Protein AF-A0A927AE31-F1 (afdb_monomer_lite)

Sequence (133 aa):
MLDPAKPVGDCSPQDLVAALMLKAAFNQFDPKQVLSDLYAHREWWKSFAMGPPLPEDTEYPLDRVLIALRDLHYRWKADTLYVLSCADDYVIPLLDLSKEWQCSSTEVIDRTRTGSLLGRHPAPPPVVVYWWD

pLDDT: mean 89.3, std 9.77, range [53.91, 98.25]

Radius of gyration: 14.86 Å; chains: 1; bounding box: 39×34×39 Å

Foldseek 3Di:
DADPVDDPVPDDPQSVQLVQLCQDDDDLADSVVVVVVCVVPVQFFDGKHFAFDDDPDDPDPCVRVCVQVVCVVPGRDGFKMKTFTPAQVSQVVVVVVCVVSVFPDKDKDQQVNQCVVVVDPPGGHIIIMTGHD

Secondary structure (DSSP, 8-state):
---TTS-GGG--HHHHHHHHHTT--BTTB-HHHHHHHHHHTTTTEEEEEEESPPPSS-S--HHHHHHHHHHTTT-----EEEEEESSGGGHHHHHHHHHHTT-SEEEEE-HHHHHHHHT-SSPPPPEEEEE--

Structure (mmCIF, N/CA/C/O backbone):
data_AF-A0A927AE31-F1
#
_entry.id   AF-A0A927AE31-F1
#
loop_
_atom_site.group_PDB
_atom_site.id
_atom_site.type_symbol
_atom_site.label_atom_id
_atom_site.label_alt_id
_atom_site.label_comp_id
_atom_site.label_asym_id
_atom_site.label_entity_id
_atom_site.label_seq_id
_atom_site.pdbx_PDB_ins_code
_atom_site.Cartn_x
_atom_site.Cartn_y
_atom_site.Cartn_z
_atom_site.occupancy
_atom_site.B_iso_or_equiv
_atom_site.auth_seq_id
_atom_site.auth_comp_id
_atom_site.auth_asym_id
_atom_site.auth_atom_id
_atom_site.pdbx_PDB_model_num
ATOM 1 N N . MET A 1 1 ? -12.535 -6.608 -1.183 1.00 71.69 1 MET A N 1
ATOM 2 C CA . MET A 1 1 ? -12.808 -5.967 0.117 1.00 71.69 1 MET A CA 1
ATOM 3 C C . MET A 1 1 ? -12.588 -6.993 1.218 1.00 71.69 1 MET A C 1
ATOM 5 O O . MET A 1 1 ? -12.893 -8.157 0.984 1.00 71.69 1 MET A O 1
ATOM 9 N N . LEU A 1 2 ? -12.027 -6.577 2.356 1.00 80.31 2 LEU A N 1
ATOM 10 C CA . LEU A 1 2 ? -11.761 -7.442 3.510 1.00 80.31 2 LEU A CA 1
ATOM 11 C C . LEU A 1 2 ? -13.070 -8.005 4.091 1.00 80.31 2 LEU A C 1
ATOM 13 O O . LEU A 1 2 ? -14.002 -7.241 4.337 1.00 80.31 2 LEU A O 1
ATOM 17 N N . ASP A 1 3 ? -13.119 -9.314 4.333 1.00 85.62 3 ASP A N 1
ATOM 18 C CA . ASP A 1 3 ? -14.216 -9.972 5.051 1.00 85.62 3 ASP A CA 1
ATOM 19 C C . ASP A 1 3 ? -13.848 -10.125 6.541 1.00 85.62 3 ASP A C 1
ATOM 21 O O . ASP A 1 3 ? -12.953 -10.910 6.863 1.00 85.62 3 ASP A O 1
ATOM 25 N N . PRO A 1 4 ? -14.506 -9.398 7.465 1.00 82.00 4 PRO A N 1
ATOM 26 C CA . PRO A 1 4 ? -14.192 -9.454 8.892 1.00 82.00 4 PRO A CA 1
ATOM 27 C C . PRO A 1 4 ? -14.631 -10.759 9.573 1.00 82.00 4 PRO A C 1
ATOM 29 O O . PRO A 1 4 ? -14.203 -11.017 10.696 1.00 82.00 4 PRO A O 1
ATOM 32 N N . ALA A 1 5 ? -15.484 -11.571 8.939 1.00 88.88 5 ALA A N 1
ATOM 33 C CA . ALA A 1 5 ? -15.914 -12.864 9.474 1.00 88.88 5 ALA A CA 1
ATOM 34 C C . ALA A 1 5 ? -14.940 -14.001 9.126 1.00 88.88 5 ALA A C 1
ATOM 36 O O . ALA A 1 5 ? -15.039 -15.098 9.682 1.00 88.88 5 ALA A O 1
ATOM 37 N N . LYS A 1 6 ? -13.998 -13.748 8.213 1.00 92.06 6 LYS A N 1
ATOM 38 C CA . LYS A 1 6 ? -13.023 -14.734 7.761 1.00 92.06 6 LYS A CA 1
ATOM 39 C C . LYS A 1 6 ? -12.053 -15.095 8.895 1.00 92.06 6 LYS A C 1
ATOM 41 O O . LYS A 1 6 ? -11.475 -14.192 9.506 1.00 92.06 6 LYS A O 1
ATOM 46 N N . PRO A 1 7 ? -11.827 -16.390 9.184 1.00 93.69 7 PRO A N 1
ATOM 47 C CA . PRO A 1 7 ? -10.811 -16.793 10.146 1.00 93.69 7 PRO A CA 1
ATOM 48 C C . PRO A 1 7 ? -9.438 -16.241 9.756 1.00 93.69 7 PRO A C 1
ATOM 50 O O . PRO A 1 7 ? -9.038 -16.321 8.597 1.00 93.69 7 PRO A O 1
ATOM 53 N N . VAL A 1 8 ? -8.686 -15.727 10.734 1.00 92.38 8 VAL A N 1
ATOM 54 C CA . VAL A 1 8 ? -7.365 -15.111 10.491 1.00 92.38 8 VAL A CA 1
ATOM 55 C C . VAL A 1 8 ? -6.410 -16.061 9.761 1.00 92.38 8 VAL A C 1
ATOM 57 O O . VAL A 1 8 ? -5.647 -15.615 8.911 1.00 92.38 8 VAL A O 1
ATOM 60 N N . GLY A 1 9 ? -6.475 -17.367 10.048 1.00 93.75 9 GLY A N 1
ATOM 61 C CA . GLY A 1 9 ? -5.655 -18.385 9.378 1.00 93.75 9 GLY A CA 1
ATOM 62 C C . GLY A 1 9 ? -5.947 -18.560 7.882 1.00 93.75 9 GLY A C 1
ATOM 63 O O . GLY A 1 9 ? -5.084 -19.043 7.157 1.00 93.75 9 GLY A O 1
ATOM 64 N N . ASP A 1 10 ? -7.119 -18.119 7.420 1.00 95.50 10 ASP A N 1
ATOM 65 C CA . ASP A 1 10 ? -7.542 -18.192 6.019 1.00 95.50 10 ASP A CA 1
ATOM 66 C C . ASP A 1 10 ? -7.372 -16.846 5.287 1.00 95.50 10 ASP A C 1
ATOM 68 O O . ASP A 1 10 ? -7.591 -16.747 4.072 1.00 95.50 10 ASP A O 1
ATOM 72 N N . CYS A 1 11 ? -7.018 -15.779 6.009 1.00 95.75 11 CYS A N 1
ATOM 73 C CA . CYS A 1 11 ? -6.757 -14.463 5.437 1.00 95.75 11 CYS A CA 1
ATOM 74 C C . CYS A 1 11 ? -5.504 -14.493 4.555 1.00 95.75 11 CYS A C 1
ATOM 76 O O . CYS A 1 11 ? -4.469 -15.052 4.916 1.00 95.75 11 CYS A O 1
ATOM 78 N N . SER A 1 12 ? -5.576 -13.843 3.393 1.00 94.94 12 SER A N 1
ATOM 79 C CA . SER A 1 12 ? -4.382 -13.614 2.583 1.00 94.94 12 SER A CA 1
ATOM 80 C C . SER A 1 12 ? -3.456 -12.598 3.269 1.00 94.94 12 SER A C 1
ATOM 82 O O . SER A 1 12 ? -3.921 -11.786 4.072 1.00 94.94 12 SER A O 1
ATOM 84 N N . PRO A 1 13 ? -2.159 -12.545 2.922 1.00 95.19 13 PRO A N 1
ATOM 85 C CA . PRO A 1 13 ? -1.276 -11.499 3.436 1.00 95.19 13 PRO A CA 1
ATOM 86 C C . PRO A 1 13 ? -1.804 -10.076 3.185 1.00 95.19 13 PRO A C 1
ATOM 88 O O . PRO A 1 13 ? -1.691 -9.218 4.056 1.00 95.19 13 PRO A O 1
ATOM 91 N N . GLN A 1 14 ? -2.445 -9.830 2.034 1.00 95.50 14 GLN A N 1
ATOM 92 C CA . GLN A 1 14 ? -3.044 -8.528 1.719 1.00 95.50 14 GLN A CA 1
ATOM 93 C C . GLN A 1 14 ? -4.249 -8.211 2.619 1.00 95.50 14 GLN A C 1
ATOM 95 O O . GLN A 1 14 ? -4.422 -7.056 3.004 1.00 95.50 14 GLN A O 1
ATOM 100 N N . ASP A 1 15 ? -5.049 -9.221 2.989 1.00 94.94 15 ASP A N 1
ATOM 101 C CA . ASP A 1 15 ? -6.156 -9.066 3.944 1.00 94.94 15 ASP A CA 1
ATOM 102 C C . ASP A 1 15 ? -5.627 -8.646 5.321 1.00 94.94 15 ASP A C 1
ATOM 104 O O . ASP A 1 15 ? -6.173 -7.744 5.952 1.00 94.94 15 ASP A O 1
ATOM 108 N N . LEU A 1 16 ? -4.523 -9.252 5.768 1.00 93.50 16 LEU A N 1
ATOM 109 C CA . LEU A 1 16 ? -3.891 -8.915 7.045 1.00 93.50 16 LEU A CA 1
ATOM 110 C C . LEU A 1 16 ? -3.321 -7.492 7.041 1.00 93.50 16 LEU A C 1
ATOM 112 O O . LEU A 1 16 ? -3.512 -6.755 8.006 1.00 93.50 16 LEU A O 1
ATOM 116 N N . VAL A 1 17 ? -2.677 -7.075 5.949 1.00 93.12 17 VAL A N 1
ATOM 117 C CA . VAL A 1 17 ? -2.198 -5.693 5.786 1.00 93.12 17 VAL A CA 1
ATOM 118 C C . VAL A 1 17 ? -3.363 -4.701 5.804 1.00 93.12 17 VAL A C 1
ATOM 120 O O . VAL A 1 17 ? -3.304 -3.711 6.529 1.00 93.12 17 VAL A O 1
ATOM 123 N N . ALA A 1 18 ? -4.443 -4.970 5.065 1.00 94.31 18 ALA A N 1
ATOM 124 C CA . ALA A 1 18 ? -5.632 -4.119 5.071 1.00 94.31 18 ALA A CA 1
ATOM 125 C C . ALA A 1 18 ? -6.265 -4.039 6.473 1.00 94.31 18 ALA A C 1
ATOM 127 O O . ALA A 1 18 ? -6.642 -2.960 6.930 1.00 94.31 18 ALA A O 1
ATOM 128 N N . ALA A 1 19 ? -6.325 -5.160 7.196 1.00 92.44 19 ALA A N 1
ATOM 129 C CA . ALA A 1 19 ? -6.801 -5.192 8.574 1.00 92.44 19 ALA A CA 1
ATOM 130 C C . ALA A 1 19 ? -5.921 -4.350 9.515 1.00 92.44 19 ALA A C 1
ATOM 132 O O . ALA A 1 19 ? -6.452 -3.643 10.370 1.00 92.44 19 ALA A O 1
ATOM 133 N N . LEU A 1 20 ? -4.593 -4.375 9.344 1.00 89.88 20 LEU A N 1
ATOM 134 C CA . LEU A 1 20 ? -3.673 -3.514 10.096 1.00 89.88 20 LEU A CA 1
ATOM 135 C C . LEU A 1 20 ? -3.890 -2.029 9.778 1.00 89.88 20 LEU A C 1
ATOM 137 O 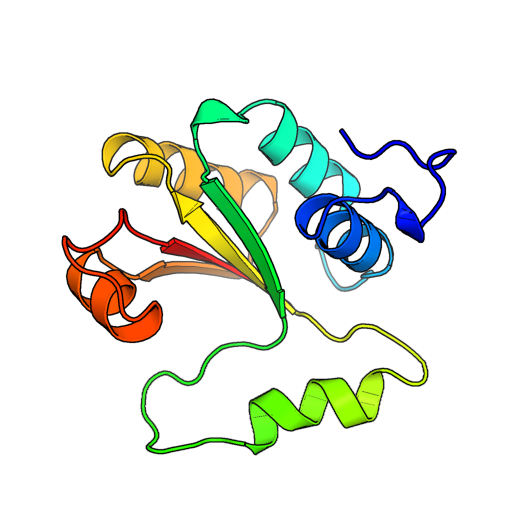O . LEU A 1 20 ? -3.895 -1.215 10.700 1.00 89.88 20 LEU A O 1
ATOM 141 N N . MET A 1 21 ? -4.139 -1.668 8.516 1.00 91.31 21 MET A N 1
ATOM 142 C CA . MET A 1 21 ? -4.460 -0.286 8.132 1.00 91.31 21 MET A CA 1
ATOM 143 C C . MET A 1 21 ? -5.736 0.216 8.812 1.00 91.31 21 MET A C 1
ATOM 145 O O . MET A 1 21 ? -5.758 1.330 9.316 1.00 91.31 21 MET A O 1
ATOM 149 N N . LEU A 1 22 ? -6.776 -0.615 8.931 1.00 91.38 22 LEU A N 1
ATOM 150 C CA . LEU A 1 22 ? -8.008 -0.248 9.648 1.00 91.38 22 LEU A CA 1
ATOM 151 C C . LEU A 1 22 ? -7.795 0.030 11.148 1.00 91.38 22 LEU A C 1
ATOM 153 O O . LEU A 1 22 ? -8.676 0.592 11.798 1.00 91.38 22 LEU A O 1
ATOM 157 N N . LYS A 1 23 ? -6.654 -0.380 11.716 1.00 87.31 23 LYS A N 1
ATOM 158 C CA . LYS A 1 23 ? -6.260 -0.087 13.102 1.00 87.31 23 LYS A CA 1
ATOM 159 C C . LYS A 1 23 ? -5.449 1.202 13.228 1.00 87.31 23 LYS A C 1
ATOM 161 O O . LYS A 1 23 ? -5.274 1.675 14.350 1.00 87.31 23 LYS A O 1
ATOM 166 N N . ALA A 1 24 ? -4.943 1.740 12.122 1.00 84.06 24 ALA A N 1
ATOM 167 C CA . ALA A 1 24 ? -4.257 3.017 12.103 1.00 84.06 24 ALA A CA 1
ATOM 168 C C . ALA A 1 24 ? -5.280 4.158 12.158 1.00 84.06 24 ALA A C 1
ATOM 170 O O . ALA A 1 24 ? -6.263 4.176 11.424 1.00 84.06 24 ALA A O 1
ATOM 171 N N . ALA A 1 25 ? -5.045 5.103 13.062 1.00 74.88 25 ALA A N 1
ATOM 172 C CA . ALA A 1 25 ? -5.807 6.336 13.163 1.00 74.88 25 ALA A CA 1
ATOM 173 C C . ALA A 1 25 ? -4.841 7.443 13.575 1.00 74.88 25 ALA A C 1
ATOM 175 O O . ALA A 1 25 ? -4.313 7.431 14.691 1.00 74.88 25 ALA A O 1
ATOM 176 N N . PHE A 1 26 ? -4.568 8.354 12.651 1.00 80.69 26 PHE A N 1
ATOM 177 C CA . PHE A 1 26 ? -3.714 9.510 12.874 1.00 80.69 26 PHE A CA 1
ATOM 178 C C . PHE A 1 26 ? -4.020 10.571 11.817 1.00 80.69 26 PHE A C 1
ATOM 180 O O . PHE A 1 26 ? -4.350 10.247 10.678 1.00 80.69 26 PHE A O 1
ATOM 187 N N . ASN A 1 27 ? -3.899 11.835 12.209 1.00 83.62 27 ASN A N 1
ATOM 188 C CA . ASN A 1 27 ? -3.955 12.987 11.310 1.00 83.62 27 ASN A CA 1
ATOM 189 C C . ASN A 1 27 ? -5.187 12.963 10.390 1.00 83.62 27 ASN A C 1
ATOM 191 O O . ASN A 1 27 ? -6.304 12.801 10.880 1.00 83.62 27 ASN A O 1
ATOM 195 N N . GLN A 1 28 ? -4.990 13.141 9.083 1.00 86.94 28 GLN A N 1
ATOM 196 C CA . GLN A 1 28 ? -6.051 13.103 8.068 1.00 86.94 28 GLN A CA 1
ATOM 197 C C . GLN A 1 28 ? -6.204 11.726 7.404 1.00 86.94 28 GLN A C 1
ATOM 199 O O . GLN A 1 28 ? -6.988 11.576 6.472 1.00 86.94 28 GLN A O 1
ATOM 204 N N . PHE A 1 29 ? -5.476 10.710 7.874 1.00 91.56 29 PHE A N 1
ATOM 205 C CA . PHE A 1 29 ? -5.532 9.380 7.285 1.00 91.56 29 PHE A CA 1
ATOM 206 C C . PHE A 1 29 ? -6.870 8.692 7.603 1.00 91.56 29 PHE A C 1
ATOM 208 O O . PHE A 1 29 ? -7.126 8.300 8.746 1.00 91.56 29 PHE A O 1
ATOM 215 N N . ASP A 1 30 ? -7.706 8.510 6.575 1.00 93.31 30 ASP A N 1
ATOM 216 C CA . ASP A 1 30 ? -8.913 7.681 6.631 1.00 93.31 30 ASP A CA 1
ATOM 217 C C . ASP A 1 30 ? -8.645 6.304 5.991 1.00 93.31 30 ASP A C 1
ATOM 219 O O . ASP A 1 30 ? -8.715 6.153 4.765 1.00 93.31 30 ASP A O 1
ATOM 223 N N . PRO A 1 31 ? -8.386 5.252 6.793 1.00 92.38 31 PRO A N 1
ATOM 224 C CA . PRO A 1 31 ? -8.103 3.929 6.248 1.00 92.38 31 PRO A CA 1
ATOM 225 C C . PRO A 1 31 ? -9.291 3.314 5.504 1.00 92.38 31 PRO A C 1
ATOM 227 O O . PRO A 1 31 ? -9.085 2.446 4.656 1.00 92.38 31 PRO A O 1
ATOM 230 N N . LYS A 1 32 ? -10.535 3.706 5.810 1.00 94.06 32 LYS A N 1
ATOM 231 C CA . LYS A 1 32 ? -11.714 3.149 5.136 1.00 94.06 32 LYS A CA 1
ATOM 232 C C . LYS A 1 32 ? -11.838 3.707 3.730 1.00 94.06 32 LYS A C 1
ATOM 234 O O . LYS A 1 32 ? -12.093 2.924 2.819 1.00 94.06 32 LYS A O 1
ATOM 239 N N . GLN A 1 33 ? -11.637 5.014 3.568 1.00 95.69 33 GLN A N 1
ATOM 240 C CA . GLN A 1 33 ? -11.616 5.656 2.256 1.00 95.69 33 GLN A CA 1
ATOM 241 C C . GLN A 1 33 ? -10.493 5.066 1.398 1.00 95.69 33 GLN A C 1
ATOM 243 O O . GLN A 1 33 ? -10.768 4.478 0.356 1.00 95.69 33 GLN A O 1
ATOM 248 N N . VAL A 1 34 ? -9.256 5.086 1.905 1.00 96.06 34 VAL A N 1
ATOM 249 C CA . VAL A 1 34 ? -8.077 4.578 1.183 1.00 96.06 34 VAL A CA 1
ATOM 250 C C . VAL A 1 34 ? -8.273 3.129 0.727 1.00 96.06 34 VAL A C 1
ATOM 252 O O . VAL A 1 34 ? -8.037 2.796 -0.434 1.00 96.06 34 VAL A O 1
ATOM 255 N N . LEU A 1 35 ? -8.739 2.243 1.615 1.00 96.38 35 LEU A N 1
ATOM 256 C CA . LEU A 1 35 ? -8.987 0.848 1.245 1.00 96.38 35 LEU A CA 1
ATOM 257 C C . LEU A 1 35 ? -10.154 0.703 0.265 1.00 96.38 35 LEU A C 1
ATOM 259 O O . LEU A 1 35 ? -10.073 -0.137 -0.630 1.00 96.38 35 LEU A O 1
ATOM 263 N N . SER A 1 36 ? -11.227 1.478 0.429 1.00 96.69 36 SER A N 1
ATOM 264 C CA . SER A 1 36 ? -12.363 1.473 -0.496 1.00 96.69 36 SER A CA 1
ATOM 265 C C . SER A 1 36 ? -11.905 1.800 -1.914 1.00 96.69 36 SER A C 1
ATOM 267 O O . SER A 1 36 ? -12.172 1.020 -2.828 1.00 96.69 36 SER A O 1
ATOM 269 N N . ASP A 1 37 ? -11.144 2.880 -2.079 1.00 97.62 37 ASP A N 1
ATOM 270 C CA . ASP A 1 37 ? -10.676 3.356 -3.382 1.00 97.62 37 ASP A CA 1
ATOM 271 C C . ASP A 1 37 ? -9.684 2.371 -4.010 1.00 97.62 37 ASP A C 1
ATOM 273 O O . ASP A 1 37 ? -9.820 1.996 -5.176 1.00 97.62 37 ASP A O 1
ATOM 277 N N . LEU A 1 38 ? -8.747 1.834 -3.217 1.00 97.31 38 LEU A N 1
ATOM 278 C CA . LEU A 1 38 ? -7.857 0.767 -3.679 1.00 97.31 38 LEU A CA 1
ATOM 279 C C . LEU A 1 38 ? -8.657 -0.453 -4.159 1.00 97.31 38 LEU A C 1
ATOM 281 O O . LEU A 1 38 ? -8.390 -0.986 -5.234 1.00 97.31 38 LEU A O 1
ATOM 285 N N . TYR A 1 39 ? -9.651 -0.928 -3.406 1.00 96.88 39 TYR A N 1
ATOM 286 C CA . TYR A 1 39 ? -10.436 -2.090 -3.836 1.00 96.88 39 TYR A CA 1
ATOM 287 C C . TYR A 1 39 ? -11.377 -1.796 -5.009 1.00 96.88 39 TYR A C 1
ATOM 289 O O . TYR A 1 39 ? -11.656 -2.726 -5.768 1.00 96.88 39 TYR A O 1
ATOM 297 N N . ALA A 1 40 ? -11.843 -0.555 -5.172 1.00 97.25 40 ALA A N 1
ATOM 298 C CA . ALA A 1 40 ? -12.622 -0.124 -6.330 1.00 97.25 40 ALA A CA 1
ATOM 299 C C . ALA A 1 40 ? -11.790 -0.160 -7.622 1.00 97.25 40 ALA A C 1
ATOM 301 O O . ALA A 1 40 ? -12.327 -0.472 -8.682 1.00 97.25 40 ALA A O 1
ATOM 302 N N . HIS A 1 41 ? -10.480 0.066 -7.508 1.00 97.19 41 HIS A N 1
ATOM 303 C CA . HIS A 1 41 ? -9.524 0.090 -8.613 1.00 97.19 41 HIS A CA 1
ATOM 304 C C . HIS A 1 41 ? -8.505 -1.051 -8.524 1.00 97.19 41 HIS A C 1
ATOM 306 O O . HIS A 1 41 ? -7.286 -0.857 -8.596 1.00 97.19 41 HIS A O 1
ATOM 312 N N . ARG A 1 42 ? -8.997 -2.280 -8.319 1.00 95.75 42 ARG A N 1
ATOM 313 C CA . ARG A 1 42 ? -8.157 -3.468 -8.085 1.00 95.75 42 ARG A CA 1
ATOM 314 C C . ARG A 1 42 ? -7.152 -3.727 -9.209 1.00 95.75 42 ARG A C 1
ATOM 316 O O . ARG A 1 42 ? -6.113 -4.340 -8.957 1.00 95.75 42 ARG A O 1
ATOM 323 N N . GLU A 1 43 ? -7.467 -3.293 -10.422 1.00 97.56 43 GLU A N 1
ATOM 324 C CA . GLU A 1 43 ? -6.649 -3.418 -11.621 1.00 97.56 43 GLU A CA 1
ATOM 325 C C . GLU A 1 43 ? -5.443 -2.468 -11.649 1.00 97.56 43 GLU A C 1
ATOM 327 O O . GLU A 1 43 ? -4.489 -2.753 -12.370 1.00 97.56 43 GLU A O 1
ATOM 332 N N . TRP A 1 44 ? -5.420 -1.406 -10.834 1.00 98.25 44 TRP A N 1
ATOM 333 C CA . TRP A 1 44 ? -4.315 -0.434 -10.814 1.00 98.25 44 TRP A CA 1
ATOM 334 C C . TRP A 1 44 ? -3.098 -0.916 -10.023 1.00 98.25 44 TRP A C 1
ATOM 336 O O . TRP A 1 44 ? -1.981 -0.482 -10.297 1.00 98.25 44 TRP A O 1
ATOM 346 N N . TRP A 1 45 ? -3.268 -1.837 -9.072 1.00 97.88 45 TRP A N 1
ATOM 347 C CA . TRP A 1 45 ? -2.207 -2.242 -8.145 1.00 97.88 45 TRP A CA 1
ATOM 348 C C . TRP A 1 45 ? -2.058 -3.760 -8.019 1.00 97.88 45 TRP A C 1
ATOM 350 O O . TRP A 1 45 ? -3.018 -4.522 -8.088 1.00 97.88 45 TRP A O 1
ATOM 360 N N . LYS A 1 46 ? -0.833 -4.231 -7.769 1.00 96.69 46 LYS A N 1
ATOM 361 C CA . LYS A 1 46 ? -0.531 -5.650 -7.504 1.00 96.69 46 LYS A CA 1
ATOM 362 C C . LYS A 1 46 ? -0.638 -5.983 -6.026 1.00 96.69 46 LYS A C 1
ATOM 364 O O . LYS A 1 46 ? -1.326 -6.937 -5.659 1.00 96.69 46 LYS A O 1
ATOM 369 N N . SER A 1 47 ? 0.024 -5.176 -5.205 1.00 97.19 47 SER A N 1
ATOM 370 C CA . SER A 1 47 ? 0.035 -5.274 -3.747 1.00 97.19 47 SER A CA 1
ATOM 371 C C . SER A 1 47 ? 0.249 -3.901 -3.121 1.00 97.19 47 SER A C 1
ATOM 373 O O . SER A 1 47 ? 0.845 -3.027 -3.751 1.00 97.19 47 SER A O 1
ATOM 375 N N . PHE A 1 48 ? -0.157 -3.738 -1.868 1.00 97.12 48 PHE A N 1
ATOM 376 C CA . PHE A 1 48 ? 0.181 -2.562 -1.070 1.00 97.12 48 PHE A CA 1
ATOM 377 C C . PHE A 1 48 ? 0.614 -2.957 0.340 1.00 97.12 48 PHE A C 1
ATOM 379 O O . PHE A 1 48 ? 0.223 -4.014 0.839 1.00 97.12 48 PHE A O 1
ATOM 386 N N . ALA A 1 49 ? 1.413 -2.109 0.976 1.00 94.12 49 ALA A N 1
ATOM 387 C CA . ALA A 1 49 ? 1.835 -2.253 2.362 1.00 94.12 49 ALA A CA 1
ATOM 388 C C . ALA A 1 49 ? 1.893 -0.885 3.031 1.00 94.12 49 ALA A C 1
ATOM 390 O O . ALA A 1 49 ? 2.289 0.091 2.405 1.00 94.12 49 ALA A O 1
ATOM 391 N N . MET A 1 50 ? 1.527 -0.827 4.307 1.00 91.19 50 MET A N 1
ATOM 392 C CA . MET A 1 50 ? 1.640 0.387 5.103 1.00 91.19 50 MET A CA 1
ATOM 393 C C . MET A 1 50 ? 2.621 0.143 6.239 1.00 91.19 50 MET A C 1
ATOM 395 O O . MET A 1 50 ? 2.454 -0.811 7.002 1.00 91.19 50 MET A O 1
ATOM 399 N N . GLY A 1 51 ? 3.644 0.982 6.338 1.00 87.81 51 GLY A N 1
ATOM 400 C CA . GLY A 1 51 ? 4.719 0.842 7.311 1.00 87.81 51 GLY A CA 1
ATOM 401 C C . GLY A 1 51 ? 5.439 2.164 7.571 1.00 87.81 51 GLY A C 1
ATOM 402 O O . GLY A 1 51 ? 4.982 3.213 7.120 1.00 87.81 51 GLY A O 1
ATOM 403 N N . PRO A 1 52 ? 6.557 2.121 8.307 1.00 83.56 52 PRO A N 1
ATOM 404 C CA . PRO A 1 52 ? 7.449 3.265 8.451 1.00 83.56 52 PRO A CA 1
ATOM 405 C C . PRO A 1 52 ? 8.010 3.739 7.094 1.00 83.56 52 PRO A C 1
ATOM 407 O O . PRO A 1 52 ? 8.124 2.929 6.161 1.00 83.56 52 PRO A O 1
ATOM 410 N N . PRO A 1 53 ? 8.426 5.014 6.980 1.00 82.88 53 PRO A N 1
ATOM 411 C CA . PRO A 1 53 ? 9.135 5.509 5.809 1.00 82.88 53 PRO A CA 1
ATOM 412 C C . PRO A 1 53 ? 10.430 4.720 5.602 1.00 82.88 53 PRO A C 1
ATOM 414 O O . PRO A 1 53 ? 11.208 4.502 6.540 1.00 82.88 53 PRO A O 1
ATOM 417 N N . LEU A 1 54 ? 10.644 4.276 4.366 1.00 76.44 54 LEU A N 1
ATOM 418 C CA . LEU A 1 54 ? 11.874 3.642 3.946 1.00 76.44 54 LEU A CA 1
ATOM 419 C C . LEU A 1 54 ? 12.957 4.719 3.876 1.00 76.44 54 LEU A C 1
ATOM 421 O O . LEU A 1 54 ? 12.696 5.842 3.450 1.00 76.44 54 LEU A O 1
ATOM 425 N N . PRO A 1 55 ? 14.177 4.395 4.297 1.00 69.38 55 PRO A N 1
ATOM 426 C CA . PRO A 1 55 ? 15.290 5.319 4.183 1.00 69.38 55 PRO A CA 1
ATOM 427 C C . PRO A 1 55 ? 15.652 5.596 2.724 1.00 69.38 55 PRO A C 1
ATOM 429 O O . PRO A 1 55 ? 15.731 4.675 1.909 1.00 69.38 55 PRO A O 1
ATOM 432 N N . GLU A 1 56 ? 15.958 6.850 2.412 1.00 64.81 56 GLU A N 1
ATOM 433 C CA . GLU A 1 56 ? 16.439 7.212 1.077 1.00 64.81 56 GLU A CA 1
ATOM 434 C C . GLU A 1 56 ? 17.865 6.695 0.829 1.00 64.81 56 GLU A C 1
ATOM 436 O O . GLU A 1 56 ? 18.154 6.220 -0.271 1.00 64.81 56 GLU A O 1
ATOM 441 N N . ASP A 1 57 ? 18.736 6.729 1.852 1.00 59.53 57 ASP A N 1
ATOM 442 C CA . ASP A 1 57 ? 20.180 6.756 1.589 1.00 59.53 57 ASP A CA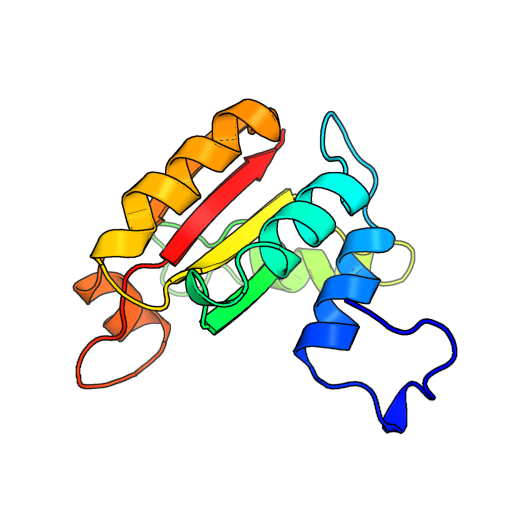 1
ATOM 443 C C . ASP A 1 57 ? 21.074 6.166 2.699 1.00 59.53 57 ASP A C 1
ATOM 445 O O . ASP A 1 57 ? 22.011 6.804 3.175 1.00 59.53 57 ASP A O 1
ATOM 449 N N . THR A 1 58 ? 20.814 4.942 3.174 1.00 53.91 58 THR A N 1
ATOM 450 C CA . THR A 1 58 ? 21.760 4.302 4.116 1.00 53.91 58 THR A CA 1
ATOM 451 C C . THR A 1 58 ? 21.898 2.801 3.937 1.00 53.91 58 THR A C 1
ATOM 453 O O . THR A 1 58 ? 20.961 2.104 3.555 1.00 53.91 58 THR A O 1
ATOM 456 N N . GLU A 1 59 ? 23.105 2.332 4.263 1.00 56.62 59 GLU A N 1
ATOM 457 C CA . GLU A 1 59 ? 23.530 0.942 4.148 1.00 56.62 59 GLU A CA 1
ATOM 458 C C . GLU A 1 59 ? 22.601 0.011 4.943 1.00 56.62 59 GLU A C 1
ATOM 460 O O . GLU A 1 59 ? 22.192 -0.986 4.372 1.00 56.62 59 GLU A O 1
ATOM 465 N N . TYR A 1 60 ? 22.156 0.373 6.163 1.00 57.06 60 TYR A N 1
ATOM 466 C CA . TYR A 1 60 ? 21.065 -0.298 6.908 1.00 57.06 60 TYR A CA 1
ATOM 467 C C . TYR A 1 60 ? 20.545 0.561 8.088 1.00 57.06 60 TYR A C 1
ATOM 469 O O . TYR A 1 60 ? 21.063 0.446 9.203 1.00 57.06 60 TYR A O 1
ATOM 477 N N . PRO A 1 61 ? 19.493 1.382 7.945 1.00 64.94 61 PRO A N 1
ATOM 478 C CA . PRO A 1 61 ? 18.889 2.085 9.076 1.00 64.94 61 PRO A CA 1
ATOM 479 C C . PRO A 1 61 ? 17.880 1.150 9.740 1.00 64.94 61 PRO A C 1
ATOM 481 O O . PRO A 1 61 ? 16.664 1.181 9.522 1.00 64.94 61 PRO A O 1
ATOM 484 N N . LEU A 1 62 ? 18.428 0.236 10.537 1.00 69.06 62 LEU A N 1
ATOM 485 C CA . LEU A 1 62 ? 17.646 -0.701 11.335 1.00 69.06 62 LEU A CA 1
ATOM 486 C C . LEU A 1 62 ? 16.700 0.035 12.290 1.00 69.06 62 LEU A C 1
ATOM 488 O O . LEU A 1 62 ? 15.656 -0.502 12.630 1.00 69.06 62 LEU A O 1
ATOM 492 N N . ASP A 1 63 ? 17.009 1.266 12.691 1.00 69.12 63 ASP A N 1
ATOM 493 C CA . ASP A 1 63 ? 16.172 2.093 13.563 1.00 69.12 63 ASP A CA 1
ATOM 494 C C . ASP A 1 63 ? 14.743 2.281 13.023 1.00 69.12 63 ASP A C 1
ATOM 496 O O . ASP A 1 63 ? 13.780 2.155 13.785 1.00 69.12 63 ASP A O 1
ATOM 500 N N . ARG A 1 64 ? 14.577 2.496 11.711 1.00 69.56 64 ARG A N 1
ATOM 501 C CA . ARG A 1 64 ? 13.257 2.643 11.070 1.00 69.56 64 ARG A CA 1
ATOM 502 C C . ARG A 1 64 ? 12.504 1.326 10.938 1.00 69.56 64 ARG A C 1
ATOM 504 O O . ARG A 1 64 ? 11.282 1.331 10.977 1.00 69.56 64 ARG A O 1
ATOM 511 N N . VAL A 1 65 ? 13.203 0.196 10.863 1.00 71.00 65 VAL A N 1
ATOM 512 C CA . VAL A 1 65 ? 12.578 -1.138 10.903 1.00 71.00 65 VAL A CA 1
ATOM 513 C C . VAL A 1 65 ? 12.177 -1.501 12.338 1.00 71.00 65 VAL A C 1
ATOM 515 O O . VAL A 1 65 ? 11.072 -1.977 12.593 1.00 71.00 65 VAL A O 1
ATOM 518 N N . LEU A 1 66 ? 13.050 -1.224 13.306 1.00 80.06 66 LEU A N 1
ATOM 519 C CA . LEU A 1 66 ? 12.855 -1.547 14.719 1.00 80.06 66 LEU A CA 1
ATOM 520 C C . LEU A 1 66 ? 11.819 -0.640 15.398 1.00 80.06 66 LEU A C 1
ATOM 522 O O . LEU A 1 66 ? 11.260 -1.025 16.427 1.00 80.06 66 LEU A O 1
ATOM 526 N N . ILE A 1 67 ? 11.496 0.523 14.819 1.00 79.81 67 ILE A N 1
ATOM 527 C CA . ILE A 1 67 ? 10.413 1.377 15.323 1.00 79.81 67 ILE A CA 1
ATOM 528 C C . ILE A 1 67 ? 9.074 0.631 15.359 1.00 79.81 67 ILE A C 1
ATOM 530 O O . ILE A 1 67 ? 8.292 0.824 16.291 1.00 79.81 67 ILE A O 1
ATOM 534 N N . ALA A 1 68 ? 8.843 -0.270 14.397 1.00 79.81 68 ALA A N 1
ATOM 535 C CA . ALA A 1 68 ? 7.653 -1.104 14.372 1.00 79.81 68 ALA A CA 1
ATOM 536 C C . ALA A 1 68 ? 7.636 -2.054 15.578 1.00 79.81 68 ALA A C 1
ATOM 538 O O . ALA A 1 68 ? 6.612 -2.157 16.244 1.00 79.81 68 ALA A O 1
ATOM 539 N N . LEU A 1 69 ? 8.773 -2.673 15.932 1.00 84.94 69 LEU A N 1
ATOM 540 C CA . LEU A 1 69 ? 8.870 -3.549 17.109 1.00 84.94 69 LEU A CA 1
ATOM 541 C C . LEU A 1 69 ? 8.608 -2.803 18.421 1.00 84.94 69 LEU A C 1
ATOM 543 O O . LEU A 1 69 ? 7.944 -3.347 19.301 1.00 84.94 69 LEU A O 1
ATOM 547 N N . ARG A 1 70 ? 9.096 -1.561 18.552 1.00 85.00 70 ARG A N 1
ATOM 548 C CA . ARG A 1 70 ? 8.830 -0.718 19.730 1.00 85.00 70 ARG A CA 1
ATOM 549 C C . ARG A 1 70 ? 7.328 -0.529 19.937 1.00 85.00 70 ARG A C 1
ATOM 551 O O . ARG A 1 70 ? 6.853 -0.619 21.067 1.00 85.00 70 ARG A O 1
ATOM 558 N N . ASP A 1 71 ? 6.597 -0.263 18.856 1.00 84.50 71 ASP A N 1
ATOM 559 C CA . ASP A 1 71 ? 5.198 0.157 18.936 1.00 84.50 71 ASP A CA 1
ATOM 560 C C . ASP A 1 71 ? 4.190 -0.996 18.869 1.00 84.50 71 ASP A C 1
ATOM 562 O O . ASP A 1 71 ? 3.092 -0.863 19.412 1.00 84.50 71 ASP A O 1
ATOM 566 N N . LEU A 1 72 ? 4.578 -2.151 18.315 1.00 86.12 72 LEU A N 1
ATOM 567 C CA . LEU A 1 72 ? 3.691 -3.290 18.045 1.00 86.12 72 LEU A CA 1
ATOM 568 C C . LEU A 1 72 ? 2.888 -3.770 19.264 1.00 86.12 72 LEU A C 1
ATOM 570 O O . LEU A 1 72 ? 1.782 -4.279 19.106 1.00 86.12 72 LEU A O 1
ATOM 574 N N . HIS A 1 73 ? 3.417 -3.589 20.479 1.00 85.81 73 HIS A N 1
ATOM 575 C CA . HIS A 1 73 ? 2.737 -3.987 21.714 1.00 85.81 73 HIS A CA 1
ATOM 576 C C . HIS A 1 73 ? 1.462 -3.178 22.021 1.00 85.81 73 HIS A C 1
ATOM 578 O O . HIS A 1 73 ? 0.645 -3.632 22.819 1.00 85.81 73 HIS A O 1
ATOM 584 N N . TYR A 1 74 ? 1.280 -1.997 21.416 1.00 82.56 74 TYR A N 1
ATOM 585 C CA . TYR A 1 74 ? 0.104 -1.146 21.643 1.00 82.56 74 TYR A CA 1
ATOM 586 C C . TYR A 1 74 ? -0.513 -0.565 20.364 1.00 82.56 74 TYR A C 1
ATOM 588 O O . TYR A 1 74 ? -1.708 -0.265 20.365 1.00 82.56 74 TYR A O 1
ATOM 596 N N . ARG A 1 75 ? 0.248 -0.405 19.271 1.00 83.62 75 ARG A N 1
ATOM 597 C CA . ARG A 1 75 ? -0.277 0.060 17.976 1.00 83.62 75 ARG A CA 1
ATOM 598 C C . ARG A 1 75 ? 0.586 -0.362 16.788 1.00 83.62 75 ARG A C 1
ATOM 600 O O . ARG A 1 75 ? 1.790 -0.555 16.904 1.00 83.62 75 ARG A O 1
ATOM 607 N N . TRP A 1 76 ? -0.020 -0.382 15.606 1.00 82.88 76 TRP A N 1
ATOM 608 C CA . TRP A 1 76 ? 0.723 -0.397 14.348 1.00 82.88 76 TRP A CA 1
ATOM 609 C C . TRP A 1 76 ? 1.102 1.042 13.980 1.00 82.88 76 TRP A C 1
ATOM 611 O O . TRP A 1 76 ? 0.242 1.821 13.570 1.00 82.88 76 TRP A O 1
ATOM 621 N N . LYS A 1 77 ? 2.367 1.431 14.193 1.00 76.56 77 LYS A N 1
ATOM 622 C CA . LYS A 1 77 ? 2.866 2.740 13.750 1.00 76.56 77 LYS A CA 1
ATOM 623 C C . LYS A 1 77 ? 3.302 2.637 12.289 1.00 76.56 77 LYS A C 1
ATOM 625 O O . LYS A 1 77 ? 4.362 2.085 12.003 1.00 76.56 77 LYS A O 1
ATOM 630 N N . ALA A 1 78 ? 2.475 3.164 11.394 1.00 75.50 78 ALA A N 1
ATOM 631 C CA . ALA A 1 78 ? 2.718 3.146 9.963 1.00 75.50 78 ALA A CA 1
ATOM 632 C C . ALA A 1 78 ? 2.080 4.374 9.317 1.00 75.50 78 ALA A C 1
ATOM 634 O O . ALA A 1 78 ? 0.863 4.444 9.227 1.00 75.50 78 ALA A O 1
ATOM 635 N N . ASP A 1 79 ? 2.909 5.328 8.922 1.00 86.25 79 ASP A N 1
ATOM 636 C CA . ASP A 1 79 ? 2.566 6.635 8.354 1.00 86.25 79 ASP A CA 1
ATOM 637 C C . ASP A 1 79 ? 2.837 6.715 6.845 1.00 86.25 79 ASP A C 1
ATOM 639 O O . ASP A 1 79 ? 2.480 7.701 6.205 1.00 86.25 79 ASP A O 1
ATOM 643 N N . THR A 1 80 ? 3.409 5.661 6.257 1.00 92.69 80 THR A N 1
ATOM 644 C CA . THR A 1 80 ? 3.702 5.587 4.825 1.00 92.69 80 THR A CA 1
ATOM 645 C C . THR A 1 80 ? 3.010 4.390 4.178 1.00 92.69 80 THR A C 1
ATOM 647 O O . THR A 1 80 ? 3.196 3.244 4.595 1.00 92.69 80 THR A O 1
ATOM 650 N N . LEU A 1 81 ? 2.231 4.642 3.127 1.00 95.56 81 LEU A N 1
ATOM 651 C CA . LEU A 1 81 ? 1.617 3.631 2.269 1.00 95.56 81 LEU A CA 1
ATOM 652 C C . LEU A 1 81 ? 2.439 3.470 0.987 1.00 95.56 81 LEU A C 1
ATOM 654 O O . LEU A 1 81 ? 2.697 4.436 0.280 1.00 95.56 81 LEU A O 1
ATOM 658 N N . TYR A 1 82 ? 2.786 2.232 0.654 1.00 96.75 82 TYR A N 1
ATOM 659 C CA . TYR A 1 82 ? 3.464 1.849 -0.581 1.00 96.75 82 TYR A CA 1
ATOM 660 C C . TYR A 1 82 ? 2.508 1.025 -1.432 1.00 96.75 82 TYR A C 1
ATOM 662 O O . TYR A 1 82 ? 2.017 -0.013 -0.979 1.00 96.75 82 TYR A O 1
ATOM 670 N N . VAL A 1 83 ? 2.279 1.439 -2.674 1.00 98.19 83 VAL A N 1
ATOM 671 C CA . VAL A 1 83 ? 1.411 0.741 -3.627 1.00 98.19 83 VAL A CA 1
ATOM 672 C C . VAL A 1 83 ? 2.229 0.334 -4.843 1.00 98.19 83 VAL A C 1
ATOM 674 O O . VAL A 1 83 ? 2.683 1.177 -5.613 1.00 98.19 83 VAL A O 1
ATOM 677 N N . LEU A 1 84 ? 2.417 -0.972 -5.035 1.00 97.88 84 LEU A N 1
ATOM 678 C CA . LEU A 1 84 ? 3.051 -1.506 -6.236 1.00 97.88 84 LEU A CA 1
ATOM 679 C C . LEU A 1 84 ? 2.042 -1.488 -7.382 1.00 97.88 84 LEU A C 1
ATOM 681 O O . LEU A 1 84 ? 1.043 -2.212 -7.333 1.00 97.88 84 LEU A O 1
ATOM 685 N N . SER A 1 85 ? 2.329 -0.721 -8.429 1.00 98.19 85 SER A N 1
ATOM 686 C CA . SER A 1 85 ? 1.443 -0.612 -9.582 1.00 98.19 85 SER A CA 1
ATOM 687 C C . SER A 1 85 ? 1.354 -1.919 -10.391 1.00 98.19 85 SER A C 1
ATOM 689 O O . SER A 1 85 ? 2.285 -2.734 -10.445 1.00 98.19 85 SER A O 1
ATOM 691 N N . CYS A 1 86 ? 0.222 -2.131 -11.063 1.00 97.25 86 CYS A N 1
ATOM 692 C CA . CYS A 1 86 ? 0.064 -3.176 -12.073 1.00 97.25 86 CYS A CA 1
ATOM 693 C C . CYS A 1 86 ? 0.862 -2.896 -13.349 1.00 97.25 86 CYS A C 1
ATOM 695 O O . CYS A 1 86 ? 1.395 -3.843 -13.938 1.00 97.25 86 CYS A O 1
ATOM 697 N N . ALA A 1 87 ? 0.961 -1.624 -13.742 1.00 96.19 87 ALA A N 1
ATOM 698 C CA . ALA A 1 87 ? 1.597 -1.151 -14.970 1.00 96.19 87 ALA A CA 1
ATOM 699 C C . ALA A 1 87 ? 1.966 0.339 -14.867 1.00 96.19 87 ALA A C 1
ATOM 701 O O . ALA A 1 87 ? 1.454 1.061 -14.014 1.00 96.19 87 ALA A O 1
ATOM 702 N N . ASP A 1 88 ? 2.834 0.817 -15.755 1.00 95.75 88 ASP A N 1
ATOM 703 C CA . ASP A 1 88 ? 3.306 2.208 -15.723 1.00 95.75 88 ASP A CA 1
ATOM 704 C C . ASP A 1 88 ? 2.147 3.199 -15.962 1.00 95.75 88 ASP A C 1
ATOM 706 O O . ASP A 1 88 ? 2.083 4.240 -15.312 1.00 95.75 88 ASP A O 1
ATOM 710 N N . ASP A 1 89 ? 1.163 2.816 -16.782 1.00 96.62 89 ASP A N 1
ATOM 711 C CA . ASP A 1 89 ? -0.026 3.624 -17.091 1.00 96.62 89 ASP A CA 1
ATOM 712 C C . ASP A 1 89 ? -0.918 3.903 -15.868 1.00 96.62 89 ASP A C 1
ATOM 714 O O . ASP A 1 89 ? -1.665 4.880 -15.853 1.00 96.62 89 ASP A O 1
ATOM 718 N N . TYR A 1 90 ? -0.830 3.080 -14.816 1.00 97.94 90 TYR A N 1
ATOM 719 C CA . TYR A 1 90 ? -1.616 3.262 -13.592 1.00 97.94 90 TYR A CA 1
ATOM 720 C C . TYR A 1 90 ? -0.933 4.152 -12.549 1.00 97.94 90 TYR A C 1
ATOM 722 O O . TYR A 1 90 ? -1.552 4.484 -11.542 1.00 97.94 90 TYR A O 1
ATOM 730 N N . VAL A 1 91 ? 0.306 4.597 -12.786 1.00 97.31 91 VAL A N 1
ATOM 731 C CA . VAL A 1 91 ? 1.019 5.482 -11.850 1.00 97.31 91 VAL A CA 1
ATOM 732 C C . VAL A 1 91 ? 0.315 6.830 -11.710 1.00 97.31 91 VAL A C 1
ATOM 734 O O . VAL A 1 91 ? 0.152 7.301 -10.592 1.00 97.31 91 VAL A O 1
ATOM 737 N N . ILE A 1 92 ? -0.138 7.438 -12.811 1.00 97.50 92 ILE A N 1
ATOM 738 C CA . ILE A 1 92 ? -0.816 8.744 -12.760 1.00 97.50 92 ILE A CA 1
ATOM 739 C C . ILE A 1 92 ? -2.168 8.661 -12.021 1.00 97.50 92 ILE A C 1
ATOM 741 O O . ILE A 1 92 ? -2.344 9.427 -11.077 1.00 97.50 92 ILE A O 1
ATOM 745 N N . PRO A 1 93 ? -3.080 7.715 -12.338 1.00 97.75 93 PRO A N 1
ATOM 746 C CA . PRO A 1 93 ? -4.304 7.529 -11.554 1.00 97.75 93 PRO A CA 1
ATOM 747 C C . PRO A 1 93 ? -4.048 7.282 -10.063 1.00 97.75 93 PRO A C 1
ATOM 749 O O . PRO A 1 93 ? -4.724 7.856 -9.215 1.00 97.75 93 PRO A O 1
ATOM 752 N N . LEU A 1 94 ? -3.038 6.469 -9.732 1.00 98.12 94 LEU A N 1
ATOM 753 C CA . LEU A 1 94 ? -2.637 6.244 -8.345 1.00 98.12 94 LEU A CA 1
ATOM 754 C C . LEU A 1 94 ? -2.157 7.547 -7.688 1.00 98.12 94 LEU A C 1
ATOM 756 O O . LEU A 1 94 ? -2.554 7.842 -6.564 1.00 98.12 94 LEU A O 1
ATOM 760 N N . LEU A 1 95 ? -1.343 8.354 -8.368 1.00 97.25 95 LEU A N 1
ATOM 761 C CA . LEU A 1 95 ? -0.908 9.652 -7.847 1.00 97.25 95 LEU A CA 1
ATOM 762 C C . LEU A 1 95 ? -2.080 10.598 -7.590 1.00 97.25 95 LEU A C 1
ATOM 764 O O . LEU A 1 95 ? -2.056 11.321 -6.597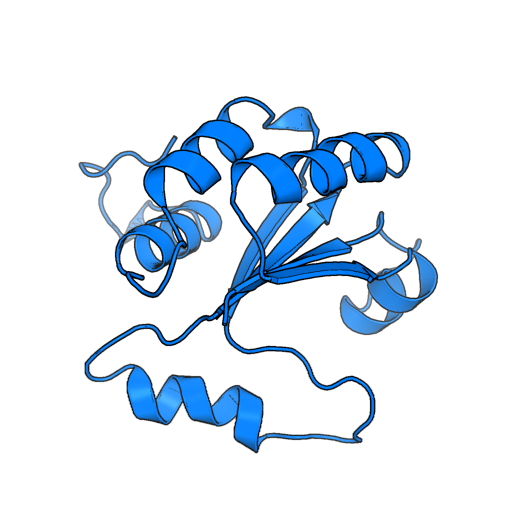 1.00 97.25 95 LEU A O 1
ATOM 768 N N . ASP A 1 96 ? -3.104 10.602 -8.440 1.00 97.00 96 ASP A N 1
ATOM 769 C CA . ASP A 1 96 ? -4.245 11.505 -8.279 1.00 97.00 96 ASP A CA 1
ATOM 770 C C . ASP A 1 96 ? -5.063 11.224 -7.009 1.00 97.00 96 ASP A C 1
ATOM 772 O O . ASP A 1 96 ? -5.560 12.174 -6.398 1.00 97.00 96 ASP A O 1
ATOM 776 N N . LEU A 1 97 ? -5.088 9.972 -6.529 1.00 97.25 97 LEU A N 1
ATOM 777 C CA . LEU A 1 97 ? -5.713 9.601 -5.250 1.00 97.25 97 LEU A CA 1
ATOM 778 C C . LEU A 1 97 ? -5.099 10.335 -4.046 1.00 97.25 97 LEU A C 1
ATOM 780 O O . LEU A 1 97 ? -5.779 10.550 -3.044 1.00 97.25 97 LEU A O 1
ATOM 784 N N . SER A 1 98 ? -3.845 10.796 -4.142 1.00 94.88 98 SER A N 1
ATOM 785 C CA . SER A 1 98 ? -3.186 11.539 -3.055 1.00 94.88 98 SER A CA 1
ATOM 786 C C . SER A 1 98 ? -3.942 12.800 -2.633 1.00 94.88 98 SER A C 1
ATOM 788 O O . SER A 1 98 ? -3.946 13.165 -1.456 1.00 94.88 98 SER A O 1
ATOM 790 N N . LYS A 1 99 ? -4.613 13.456 -3.588 1.00 92.38 99 LYS A N 1
ATOM 791 C CA . LYS A 1 99 ? -5.395 14.675 -3.351 1.00 92.38 99 LYS A CA 1
ATOM 792 C C . LYS A 1 99 ? -6.655 14.361 -2.557 1.00 92.38 99 LYS A C 1
ATOM 794 O O . LYS A 1 99 ? -7.015 15.108 -1.652 1.00 92.38 99 LYS A O 1
ATOM 799 N N . GLU A 1 100 ? -7.313 13.257 -2.895 1.00 95.12 100 GLU A N 1
ATOM 800 C CA . GLU A 1 100 ? -8.545 12.811 -2.242 1.00 95.12 100 GLU A CA 1
ATOM 801 C C . GLU A 1 100 ? -8.274 12.306 -0.825 1.00 95.12 100 GLU A C 1
ATOM 803 O O . GLU A 1 100 ? -9.067 12.556 0.082 1.00 95.12 100 GLU A O 1
ATOM 808 N N . TRP A 1 101 ? -7.128 11.654 -0.628 1.00 95.50 101 TRP A N 1
ATOM 809 C CA . TRP A 1 101 ? -6.693 11.125 0.663 1.00 95.50 101 TRP A CA 1
ATOM 810 C C . TRP A 1 101 ? -5.949 12.138 1.539 1.00 95.50 101 TRP A C 1
ATOM 812 O O . TRP A 1 101 ? -5.510 11.786 2.634 1.00 95.50 101 TRP A O 1
ATOM 822 N N . GLN A 1 102 ? -5.789 13.376 1.059 1.00 93.25 102 GLN A N 1
ATOM 823 C CA . GLN A 1 102 ? -5.126 14.471 1.771 1.00 93.25 102 GLN A CA 1
ATOM 824 C C . GLN A 1 102 ? -3.721 14.087 2.273 1.00 93.25 102 GLN A C 1
ATOM 826 O O . GLN A 1 102 ? -3.354 14.339 3.421 1.00 93.25 102 GLN A O 1
ATOM 831 N N . CYS A 1 103 ? -2.935 13.427 1.421 1.00 94.25 103 CYS A N 1
ATOM 832 C CA . CYS A 1 103 ? -1.561 13.058 1.755 1.00 94.25 103 CYS A CA 1
ATOM 833 C C . CYS A 1 103 ? -0.690 14.312 1.928 1.00 94.25 103 CYS A C 1
ATOM 835 O O . CYS A 1 103 ? -0.776 15.249 1.132 1.00 94.25 103 CYS A O 1
ATOM 837 N N . SER A 1 104 ? 0.202 14.303 2.921 1.00 93.94 104 SER A N 1
ATOM 838 C CA . SER A 1 104 ? 1.202 15.362 3.112 1.00 93.94 104 SER A CA 1
ATOM 839 C C . SER A 1 104 ? 2.225 15.373 1.976 1.00 93.94 104 SER A C 1
ATOM 841 O O . SER A 1 104 ? 2.646 16.436 1.520 1.00 93.94 104 SER A O 1
ATOM 843 N N . SER A 1 105 ? 2.620 14.190 1.499 1.00 93.50 105 SER A N 1
ATOM 844 C CA . SER A 1 105 ? 3.462 14.039 0.315 1.00 93.50 105 SER A CA 1
ATOM 845 C C . SER A 1 105 ? 3.125 12.768 -0.456 1.00 93.50 105 SER A C 1
ATOM 847 O O . SER A 1 105 ? 2.508 11.824 0.055 1.00 93.50 105 SER A O 1
ATOM 849 N N . THR A 1 106 ? 3.493 12.756 -1.735 1.00 95.81 106 THR A N 1
ATOM 850 C CA . THR A 1 106 ? 3.375 11.577 -2.589 1.00 95.81 106 THR A CA 1
ATOM 851 C C . THR A 1 106 ? 4.534 11.536 -3.571 1.00 95.81 106 THR A C 1
ATOM 853 O O . THR A 1 106 ? 4.873 12.544 -4.188 1.00 95.81 106 THR A O 1
ATOM 856 N N . GLU A 1 107 ? 5.138 10.363 -3.707 1.00 95.56 107 GLU A N 1
ATOM 857 C CA . GLU A 1 107 ? 6.355 10.136 -4.479 1.00 95.56 107 GLU A CA 1
ATOM 858 C C . GLU A 1 107 ? 6.219 8.889 -5.355 1.00 95.56 107 GLU A C 1
ATOM 860 O O . GLU A 1 107 ? 5.380 8.016 -5.117 1.00 95.56 107 GLU A O 1
ATOM 865 N N . VAL A 1 108 ? 7.069 8.791 -6.379 1.00 96.81 108 VAL A N 1
ATOM 866 C CA . VAL A 1 108 ? 7.152 7.610 -7.243 1.00 96.81 108 VAL A CA 1
ATOM 867 C C . VAL A 1 108 ? 8.547 7.022 -7.152 1.00 96.81 108 VAL A C 1
ATOM 869 O O . VAL A 1 108 ? 9.531 7.666 -7.512 1.00 96.81 108 VAL A O 1
ATOM 872 N N . ILE A 1 109 ? 8.621 5.756 -6.753 1.00 94.94 109 ILE A N 1
ATOM 873 C CA . ILE A 1 109 ? 9.822 4.946 -6.917 1.00 94.94 109 ILE A CA 1
ATOM 874 C C . ILE A 1 109 ? 9.760 4.346 -8.318 1.00 94.94 109 ILE A C 1
ATOM 876 O O . ILE A 1 109 ? 8.911 3.498 -8.605 1.00 94.94 109 ILE A O 1
ATOM 880 N N . ASP A 1 110 ? 10.662 4.781 -9.195 1.00 94.19 110 ASP A N 1
ATOM 881 C CA . ASP A 1 110 ? 10.688 4.332 -10.584 1.00 94.19 110 ASP A CA 1
ATOM 882 C C . ASP A 1 110 ? 10.909 2.813 -10.728 1.00 94.19 110 ASP A C 1
ATOM 884 O O . ASP A 1 110 ? 11.210 2.085 -9.776 1.00 94.19 110 ASP A O 1
ATOM 888 N N . ARG A 1 111 ? 10.759 2.312 -11.956 1.00 94.19 111 ARG A N 1
ATOM 889 C CA . ARG A 1 111 ? 10.922 0.891 -12.290 1.00 94.19 111 ARG A CA 1
ATOM 890 C C . ARG A 1 111 ? 12.304 0.351 -11.906 1.00 94.19 111 ARG A C 1
ATOM 892 O O . ARG A 1 111 ? 12.403 -0.759 -11.383 1.00 94.19 111 ARG A O 1
ATOM 899 N N . THR A 1 112 ? 13.368 1.111 -12.154 1.00 91.75 112 THR A N 1
ATOM 900 C CA . THR A 1 112 ? 14.751 0.689 -11.893 1.00 91.75 112 THR A CA 1
ATOM 901 C C . THR A 1 112 ? 14.980 0.504 -10.397 1.00 91.75 112 THR A C 1
ATOM 903 O O . THR A 1 112 ? 15.422 -0.562 -9.956 1.00 91.75 112 THR A O 1
ATOM 906 N N . ARG A 1 113 ? 14.616 1.510 -9.599 1.00 90.75 113 ARG A N 1
ATOM 907 C CA . ARG A 1 113 ? 14.740 1.479 -8.144 1.00 90.75 113 ARG A CA 1
ATOM 908 C C . ARG A 1 113 ? 13.803 0.442 -7.532 1.00 90.75 113 ARG A C 1
ATOM 910 O O . ARG A 1 113 ? 14.237 -0.309 -6.664 1.00 90.75 113 ARG A O 1
ATOM 917 N N . THR A 1 114 ? 12.581 0.312 -8.044 1.00 92.56 114 THR A N 1
ATOM 918 C CA . THR A 1 114 ? 11.632 -0.740 -7.647 1.00 92.56 114 THR A CA 1
ATOM 919 C C . THR A 1 114 ? 12.207 -2.141 -7.884 1.00 92.56 114 THR A C 1
ATOM 921 O O . THR A 1 114 ? 12.142 -2.991 -6.998 1.00 92.56 114 THR A O 1
ATOM 924 N N . GLY A 1 115 ? 12.835 -2.389 -9.039 1.00 92.19 115 GLY A N 1
ATOM 925 C CA . GLY A 1 115 ? 13.510 -3.660 -9.333 1.00 92.19 115 GLY A CA 1
ATOM 926 C C . GLY A 1 115 ? 14.648 -3.974 -8.368 1.00 92.19 115 GLY A C 1
ATOM 927 O O . GLY A 1 115 ? 14.737 -5.104 -7.884 1.00 92.19 115 GLY A O 1
ATOM 928 N N . SER A 1 116 ? 15.459 -2.968 -8.032 1.00 89.94 116 SER A N 1
ATOM 929 C CA . SER A 1 116 ? 16.529 -3.092 -7.038 1.00 89.94 116 SER A CA 1
ATOM 930 C C . SER A 1 116 ? 15.990 -3.405 -5.640 1.00 89.94 116 SER A C 1
ATOM 932 O O . SER A 1 116 ? 16.514 -4.298 -4.982 1.00 89.94 116 SER A O 1
ATOM 934 N N . LEU A 1 117 ? 14.956 -2.690 -5.182 1.00 88.31 117 LEU A N 1
ATOM 935 C CA . LEU A 1 117 ? 14.395 -2.845 -3.834 1.00 88.31 117 LEU A CA 1
ATOM 936 C C . LEU A 1 117 ? 13.636 -4.167 -3.662 1.00 88.31 117 LEU A C 1
ATOM 938 O O . LEU A 1 117 ? 13.705 -4.783 -2.603 1.00 88.31 117 LEU A O 1
ATOM 942 N N . LEU A 1 118 ? 12.924 -4.621 -4.698 1.00 90.62 118 LEU A N 1
ATOM 943 C CA . LEU A 1 118 ? 12.162 -5.873 -4.658 1.00 90.62 118 LEU A CA 1
ATOM 944 C C . LEU A 1 118 ? 12.988 -7.105 -5.060 1.00 90.62 118 LEU A C 1
ATOM 946 O O . LEU A 1 118 ? 12.469 -8.220 -4.989 1.00 90.62 118 LEU A O 1
ATOM 950 N N . GLY A 1 119 ? 14.235 -6.924 -5.511 1.00 90.31 119 GLY A N 1
ATOM 951 C CA . GLY A 1 119 ? 15.108 -8.013 -5.954 1.00 90.31 119 GLY A CA 1
ATOM 952 C C . GLY A 1 119 ? 14.537 -8.805 -7.135 1.00 90.31 119 GLY A C 1
ATOM 953 O O . GLY A 1 119 ? 14.623 -10.033 -7.158 1.00 90.31 119 GLY A O 1
ATOM 954 N N . ARG A 1 120 ? 13.890 -8.131 -8.098 1.00 86.62 120 ARG A N 1
ATOM 955 C CA . ARG A 1 120 ? 13.190 -8.781 -9.222 1.00 86.62 120 ARG A CA 1
ATOM 956 C C . ARG A 1 120 ? 13.684 -8.311 -10.586 1.00 86.62 120 ARG A C 1
ATOM 958 O O . ARG A 1 120 ? 13.787 -7.114 -10.843 1.00 86.62 120 ARG A O 1
ATOM 965 N N . HIS A 1 121 ? 13.857 -9.280 -11.489 1.00 81.94 121 HIS A N 1
ATOM 966 C CA . HIS A 1 121 ? 14.126 -9.070 -12.911 1.00 81.94 121 HIS A CA 1
ATOM 967 C C . HIS A 1 121 ? 13.150 -9.900 -13.779 1.00 81.94 121 HIS A C 1
ATOM 969 O O . HIS A 1 121 ? 12.936 -11.072 -13.462 1.00 81.94 121 HIS A O 1
ATOM 975 N N . PRO A 1 122 ? 12.559 -9.341 -14.859 1.00 87.12 122 PRO A N 1
ATOM 976 C CA . PRO A 1 122 ? 12.657 -7.943 -15.286 1.00 87.12 122 PRO A CA 1
ATOM 977 C C . PRO A 1 122 ? 12.065 -6.984 -14.245 1.00 87.12 122 PRO A C 1
ATOM 979 O O . PRO A 1 122 ? 11.263 -7.387 -13.401 1.00 87.12 122 PRO A O 1
ATOM 982 N N . ALA A 1 123 ? 12.510 -5.727 -14.288 1.00 90.12 123 ALA A N 1
ATOM 983 C CA . ALA A 1 123 ? 12.141 -4.731 -13.294 1.00 90.12 123 ALA A CA 1
ATOM 984 C C . ALA A 1 123 ? 10.602 -4.560 -13.227 1.00 90.12 123 ALA A C 1
ATOM 986 O O . ALA A 1 123 ? 9.972 -4.341 -14.275 1.00 90.12 123 ALA A O 1
ATOM 987 N N . PRO A 1 124 ? 9.989 -4.687 -12.032 1.00 92.38 124 PRO A N 1
ATOM 988 C CA . PRO A 1 124 ? 8.551 -4.540 -11.857 1.00 92.38 124 PRO A CA 1
ATOM 989 C C . PRO A 1 124 ? 8.090 -3.098 -12.120 1.00 92.38 124 PRO A C 1
ATOM 991 O O . PRO A 1 124 ? 8.915 -2.186 -12.110 1.00 92.38 124 PRO A O 1
ATOM 994 N N . PRO A 1 125 ? 6.781 -2.878 -12.333 1.00 95.88 125 PRO A N 1
ATOM 995 C CA . PRO A 1 125 ? 6.225 -1.531 -12.444 1.00 95.88 125 PRO A CA 1
ATOM 996 C C . PRO A 1 125 ? 6.543 -0.664 -11.211 1.00 95.88 125 PRO A C 1
ATOM 998 O O . PRO A 1 125 ? 6.793 -1.228 -10.145 1.00 95.88 125 PRO A O 1
ATOM 1001 N N . PRO A 1 126 ? 6.502 0.674 -11.340 1.00 97.56 126 PRO A N 1
ATOM 1002 C CA . PRO A 1 126 ? 6.780 1.610 -10.251 1.00 97.56 126 PRO A CA 1
ATOM 1003 C C . PRO A 1 126 ? 5.932 1.397 -8.988 1.00 97.56 126 PRO A C 1
ATOM 1005 O O . PRO A 1 126 ? 4.811 0.876 -9.041 1.00 97.56 126 PRO A O 1
ATOM 1008 N N . VAL A 1 127 ? 6.459 1.864 -7.855 1.00 97.62 127 VAL A N 1
ATOM 1009 C CA . VAL A 1 127 ? 5.725 1.983 -6.588 1.00 97.62 127 VAL A CA 1
ATOM 1010 C C . VAL A 1 127 ? 5.322 3.441 -6.387 1.00 97.62 127 VAL A C 1
ATOM 1012 O O . VAL A 1 127 ? 6.162 4.331 -6.509 1.00 97.62 127 VAL A O 1
ATOM 1015 N N . VAL A 1 128 ? 4.057 3.680 -6.046 1.00 97.94 128 VAL A N 1
ATOM 1016 C CA . VAL A 1 128 ? 3.582 4.988 -5.576 1.00 97.94 128 VAL A CA 1
ATOM 1017 C C . VAL A 1 128 ? 3.596 4.991 -4.0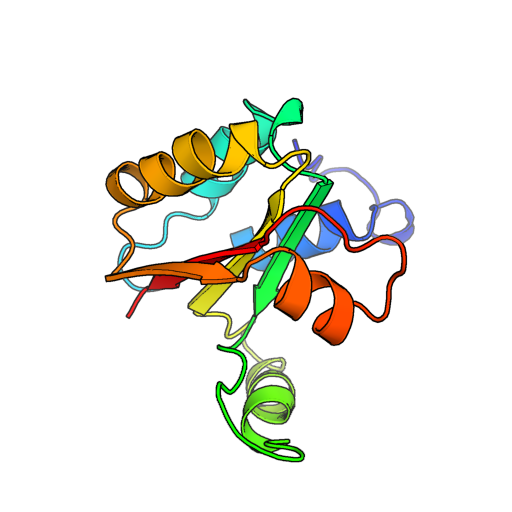53 1.00 97.94 128 VAL A C 1
ATOM 1019 O O . VAL A 1 128 ? 3.122 4.042 -3.423 1.00 97.94 128 VAL A O 1
ATOM 1022 N N . VAL A 1 129 ? 4.186 6.027 -3.471 1.00 97.12 129 VAL A N 1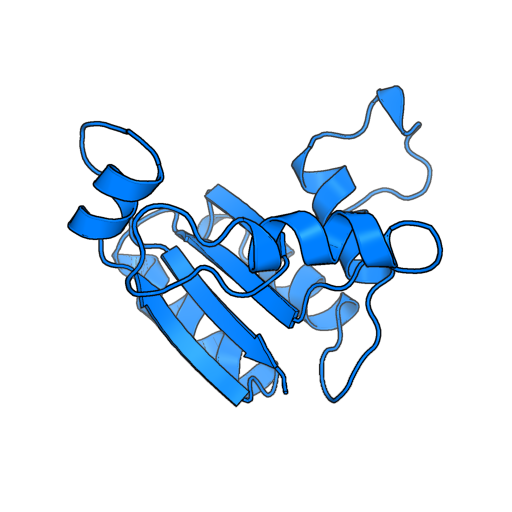
ATOM 1023 C CA . VAL A 1 129 ? 4.403 6.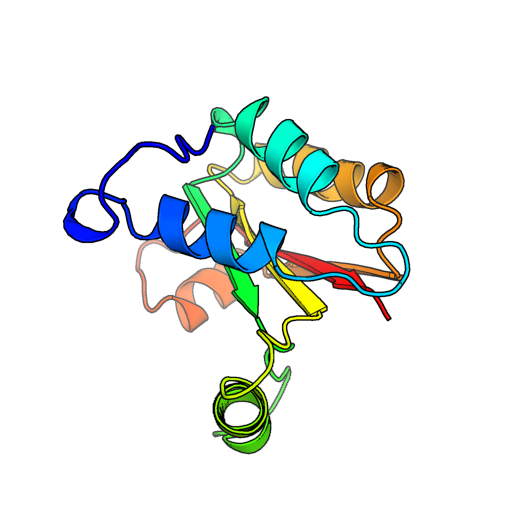167 -2.031 1.00 97.12 129 VAL A CA 1
ATOM 1024 C C . VAL A 1 129 ? 3.598 7.355 -1.533 1.00 97.12 129 VAL A C 1
ATOM 1026 O O . VAL A 1 129 ? 3.739 8.445 -2.072 1.00 97.12 129 VAL A O 1
ATOM 1029 N N . TYR A 1 130 ? 2.781 7.151 -0.507 1.00 96.44 130 TYR A N 1
ATOM 1030 C CA . TYR A 1 130 ? 1.956 8.180 0.122 1.00 96.44 130 TYR A CA 1
ATOM 1031 C C . TYR A 1 130 ? 2.360 8.316 1.580 1.00 96.44 130 TYR A C 1
ATOM 1033 O O . TYR A 1 130 ? 2.524 7.304 2.265 1.00 96.44 130 TYR A O 1
ATOM 1041 N N . TRP A 1 131 ? 2.485 9.543 2.068 1.00 93.69 131 TRP A N 1
ATOM 1042 C CA . TRP A 1 131 ? 2.817 9.808 3.463 1.00 93.69 131 TRP A CA 1
ATOM 1043 C C . TRP A 1 131 ? 1.880 10.850 4.070 1.00 93.69 131 TRP A C 1
ATOM 1045 O O . TRP A 1 131 ? 1.431 11.778 3.390 1.00 93.69 131 TRP A O 1
ATOM 1055 N N . TRP A 1 132 ? 1.598 10.685 5.359 1.00 92.12 132 TRP A N 1
ATOM 1056 C CA . TRP A 1 132 ? 0.814 11.606 6.177 1.00 92.12 132 TRP A CA 1
ATOM 1057 C C . TRP A 1 132 ? 1.631 11.973 7.422 1.00 92.12 132 TRP A C 1
ATOM 1059 O O . TRP A 1 132 ? 2.121 11.078 8.112 1.00 92.12 132 TRP A O 1
ATOM 1069 N N . ASP A 1 133 ? 1.733 13.274 7.700 1.00 81.38 133 ASP A N 1
ATOM 1070 C CA . ASP A 1 133 ? 2.359 13.830 8.918 1.00 81.38 133 ASP A CA 1
ATOM 1071 C C . ASP A 1 133 ? 1.402 13.792 10.092 1.00 81.38 133 ASP A C 1
ATOM 1073 O O . ASP A 1 133 ? 0.225 14.148 9.841 1.00 81.38 133 ASP A O 1
#